Protein AF-A0A9D8GIF2-F1 (afdb_monomer_lite)

Radius of gyration: 50.96 Å; chains: 1; bounding box: 124×80×124 Å

pLDDT: mean 73.73, std 14.41, range [43.31, 98.12]

Secondary structure (DSSP, 8-state):
---------------PPPP-TT-SSHHHHHHHHHHHHHHHHHHHHHHHHHHHHHHHSPPP--PPPSS-S----SS------TTTTSHHHHHHHT-S---------SPPPPPPPPPPPPP---PPP-PPPP----TT-PPPPP---------

Foldseek 3Di:
DDDDPDDPDDPDDDDDPDDPPDPDPVVVVVVVVVVCCVVVVVVVVVVVVVVVVCVVVPPDPDDDDPDDPDDQPPDVDDDPDPPCVDPVVVVVVVDPDDPPPPCPVDDPDDDDDDDDDPDPDDDDDDDDDDDDDDPPDDDDDDDDDDDDDDD

Structure (mmCIF, N/CA/C/O backbone):
data_AF-A0A9D8GIF2-F1
#
_entry.id   AF-A0A9D8GIF2-F1
#
loop_
_atom_site.group_PDB
_atom_site.id
_atom_site.type_symbol
_atom_site.label_atom_id
_atom_site.label_alt_id
_atom_site.label_comp_id
_atom_site.label_asym_id
_atom_site.label_entity_id
_atom_site.label_seq_id
_atom_site.pdbx_PDB_ins_code
_atom_site.Cartn_x
_atom_site.Cartn_y
_atom_site.Cartn_z
_atom_site.occupancy
_atom_site.B_iso_or_equiv
_atom_site.auth_seq_id
_atom_site.auth_comp_id
_atom_site.auth_asym_id
_atom_site.auth_atom_id
_atom_site.pdbx_PDB_model_num
ATOM 1 N N . MET A 1 1 ? 75.437 -27.687 -79.247 1.00 49.97 1 MET A N 1
ATOM 2 C CA . MET A 1 1 ? 75.530 -26.888 -78.012 1.00 49.97 1 MET A CA 1
ATOM 3 C C . MET A 1 1 ? 75.145 -25.456 -78.326 1.00 49.97 1 MET A C 1
ATOM 5 O O . MET A 1 1 ? 75.881 -24.798 -79.048 1.00 49.97 1 MET A O 1
ATOM 9 N N . ASN A 1 2 ? 73.979 -25.002 -77.875 1.00 51.62 2 ASN A N 1
ATOM 10 C CA . ASN A 1 2 ? 73.895 -24.000 -76.810 1.00 51.62 2 ASN A CA 1
ATOM 11 C C . ASN A 1 2 ? 72.421 -23.710 -76.534 1.00 51.62 2 ASN A C 1
ATOM 13 O O . ASN A 1 2 ? 71.666 -23.287 -77.406 1.00 51.62 2 ASN A O 1
ATOM 17 N N . GLU A 1 3 ? 72.057 -24.046 -75.307 1.00 64.06 3 GLU A N 1
ATOM 18 C CA . GLU A 1 3 ? 70.765 -23.882 -74.673 1.00 64.06 3 GLU A CA 1
ATOM 19 C C . GLU A 1 3 ? 70.577 -22.402 -74.332 1.00 64.06 3 GLU A C 1
ATOM 21 O O . GLU A 1 3 ? 71.481 -21.744 -73.818 1.00 64.06 3 GLU A O 1
ATOM 26 N N . GLY A 1 4 ? 69.403 -21.878 -74.656 1.00 60.16 4 GLY A N 1
ATOM 27 C CA . GLY A 1 4 ? 68.994 -20.511 -74.365 1.00 60.16 4 GLY A CA 1
ATOM 28 C C . GLY A 1 4 ? 67.477 -20.456 -74.256 1.00 60.16 4 GLY A C 1
ATOM 29 O O . GLY A 1 4 ? 66.836 -19.665 -74.936 1.00 60.16 4 GLY A O 1
ATOM 30 N N . GLU A 1 5 ? 66.904 -21.358 -73.456 1.00 67.19 5 GLU A N 1
ATOM 31 C CA . GLU A 1 5 ? 65.463 -21.469 -73.176 1.00 67.19 5 GLU A CA 1
ATOM 32 C C . GLU A 1 5 ? 65.043 -20.625 -71.953 1.00 67.19 5 GLU A C 1
ATOM 34 O O . GLU A 1 5 ? 64.066 -20.905 -71.262 1.00 67.19 5 GLU A O 1
ATOM 39 N N . GLU A 1 6 ? 65.775 -19.551 -71.665 1.00 61.00 6 GLU A N 1
ATOM 40 C CA . GLU A 1 6 ? 65.497 -18.690 -70.521 1.00 61.00 6 GLU A CA 1
ATOM 41 C C . GLU A 1 6 ? 64.334 -17.738 -70.841 1.00 61.00 6 GLU A C 1
ATOM 43 O O . GLU A 1 6 ? 64.479 -16.653 -71.402 1.00 61.00 6 GLU A O 1
ATOM 48 N N . ALA A 1 7 ? 63.159 -18.198 -70.424 1.00 60.91 7 ALA A N 1
ATOM 49 C CA . ALA A 1 7 ? 62.163 -17.403 -69.723 1.00 60.91 7 ALA A CA 1
ATOM 50 C C . ALA A 1 7 ? 61.538 -16.234 -70.504 1.00 60.91 7 ALA A C 1
ATOM 52 O O . ALA A 1 7 ? 61.854 -15.058 -70.318 1.00 60.91 7 ALA A O 1
ATOM 53 N N . GLN A 1 8 ? 60.472 -16.563 -71.244 1.00 59.78 8 GLN A N 1
ATOM 54 C CA . GLN A 1 8 ? 59.333 -15.657 -71.405 1.00 59.78 8 GLN A CA 1
ATOM 55 C C . GLN A 1 8 ? 58.886 -15.145 -70.026 1.00 59.78 8 GLN A C 1
ATOM 57 O O . GLN A 1 8 ? 58.141 -15.809 -69.299 1.00 59.78 8 GLN A O 1
ATOM 62 N N . ALA A 1 9 ? 59.334 -13.943 -69.672 1.00 61.44 9 ALA A N 1
ATOM 63 C CA . ALA A 1 9 ? 58.868 -13.195 -68.520 1.00 61.44 9 ALA A CA 1
ATOM 64 C C . ALA A 1 9 ? 57.402 -12.799 -68.747 1.00 61.44 9 ALA A C 1
ATOM 66 O O . ALA A 1 9 ? 57.084 -11.789 -69.375 1.00 61.44 9 ALA A O 1
ATOM 67 N N . ARG A 1 10 ? 56.486 -13.637 -68.257 1.00 66.75 10 ARG A N 1
ATOM 68 C CA . ARG A 1 10 ? 55.062 -13.307 -68.185 1.00 66.75 10 ARG A CA 1
ATOM 69 C C . ARG A 1 10 ? 54.891 -12.095 -67.259 1.00 66.75 10 ARG A C 1
ATOM 71 O O . ARG A 1 10 ? 55.368 -12.160 -66.126 1.00 66.75 10 ARG A O 1
ATOM 78 N N . PRO A 1 11 ? 54.193 -11.022 -67.670 1.00 64.50 11 PRO A N 1
ATOM 79 C CA . PRO A 1 11 ? 53.853 -9.942 -66.754 1.00 64.50 11 PRO A CA 1
ATOM 80 C C . PRO A 1 11 ? 52.937 -10.503 -65.660 1.00 64.50 11 PRO A C 1
ATOM 82 O O . PRO A 1 11 ? 51.808 -10.925 -65.920 1.00 64.50 11 PRO A O 1
ATOM 85 N N . THR A 1 12 ? 53.439 -10.562 -64.430 1.00 71.69 12 THR A N 1
ATOM 86 C CA . THR A 1 12 ? 52.656 -10.968 -63.265 1.00 71.69 12 THR A CA 1
ATOM 87 C C . THR A 1 12 ? 51.770 -9.797 -62.851 1.00 71.69 12 THR A C 1
ATOM 89 O O . THR A 1 12 ? 52.239 -8.742 -62.432 1.00 71.69 12 THR A O 1
ATOM 92 N N . LEU A 1 13 ? 50.456 -9.957 -63.010 1.00 69.81 13 LEU A N 1
ATOM 93 C CA . LEU A 1 13 ? 49.488 -8.967 -62.543 1.00 69.81 13 LEU A CA 1
ATOM 94 C C . LEU A 1 13 ? 49.575 -8.843 -61.011 1.00 69.81 13 LEU A C 1
ATOM 96 O O . LEU A 1 13 ? 49.624 -9.871 -60.325 1.00 69.81 13 LEU A O 1
ATOM 100 N N . PRO A 1 14 ? 49.537 -7.626 -60.440 1.00 75.12 14 PRO A N 1
ATOM 101 C CA . PRO A 1 14 ? 49.407 -7.475 -59.000 1.00 75.12 14 PRO A CA 1
ATOM 102 C C . PRO A 1 14 ? 48.056 -8.046 -58.550 1.00 75.12 14 PRO A C 1
ATOM 104 O O . PRO A 1 14 ? 47.000 -7.694 -59.082 1.00 75.12 14 PRO A O 1
ATOM 107 N N . ARG A 1 15 ? 48.070 -8.928 -57.543 1.00 68.38 15 ARG A N 1
ATOM 108 C CA . ARG A 1 15 ? 46.844 -9.361 -56.860 1.00 68.38 15 ARG A CA 1
ATOM 109 C C . ARG A 1 15 ? 46.199 -8.138 -56.206 1.00 68.38 15 ARG A C 1
ATOM 111 O O . ARG A 1 15 ? 46.770 -7.547 -55.294 1.00 68.38 15 ARG A O 1
ATOM 118 N N . ARG A 1 16 ? 45.000 -7.767 -56.658 1.00 70.81 16 ARG A N 1
ATOM 119 C CA . ARG A 1 16 ? 44.151 -6.779 -55.980 1.00 70.81 16 ARG A CA 1
ATOM 120 C C . ARG A 1 16 ? 43.883 -7.277 -54.549 1.00 70.81 16 ARG A C 1
ATOM 122 O O . ARG A 1 16 ? 43.545 -8.453 -54.403 1.00 70.81 16 ARG A O 1
ATOM 129 N N . PRO A 1 17 ? 44.015 -6.445 -53.502 1.00 69.50 17 PRO A N 1
ATOM 130 C CA . PRO A 1 17 ? 43.626 -6.869 -52.164 1.00 69.50 17 PRO A CA 1
ATOM 131 C C . PRO A 1 17 ? 42.119 -7.153 -52.160 1.00 69.50 17 PRO A C 1
ATOM 133 O O . PRO A 1 17 ? 41.321 -6.318 -52.595 1.00 69.50 17 PRO A O 1
ATOM 136 N N . ALA A 1 18 ? 41.742 -8.352 -51.715 1.00 65.38 18 ALA A N 1
ATOM 137 C CA . ALA A 1 18 ? 40.348 -8.730 -51.530 1.00 65.38 18 ALA A CA 1
ATOM 138 C C . ALA A 1 18 ? 39.710 -7.793 -50.494 1.00 65.38 18 ALA A C 1
ATOM 140 O O . ALA A 1 18 ? 40.252 -7.574 -49.409 1.00 65.38 18 ALA A O 1
ATOM 141 N N . LYS A 1 19 ? 38.578 -7.191 -50.858 1.00 63.78 19 LYS A N 1
ATOM 142 C CA . LYS A 1 19 ? 37.793 -6.329 -49.974 1.00 63.78 19 LYS A CA 1
ATOM 143 C C . LYS A 1 19 ? 37.110 -7.238 -48.945 1.00 63.78 19 LYS A C 1
ATOM 145 O O . LYS A 1 19 ? 36.491 -8.201 -49.374 1.00 63.78 19 LYS A O 1
ATOM 150 N N . PRO A 1 20 ? 37.176 -6.976 -47.625 1.00 62.25 20 PRO A N 1
ATOM 151 C CA . PRO A 1 20 ? 36.478 -7.807 -46.649 1.00 62.25 20 PRO A CA 1
ATOM 152 C C . PRO A 1 20 ? 34.967 -7.639 -46.838 1.00 62.25 20 PRO A C 1
ATOM 154 O O . PRO A 1 20 ? 34.336 -6.670 -46.413 1.00 62.25 20 PRO A O 1
ATOM 157 N N . GLU A 1 21 ? 34.397 -8.585 -47.558 1.00 65.88 21 GLU A N 1
ATOM 158 C CA . GLU A 1 21 ? 33.001 -8.659 -47.932 1.00 65.88 21 GLU A CA 1
ATOM 159 C C . GLU A 1 21 ? 32.224 -9.433 -46.869 1.00 65.88 21 GLU A C 1
ATOM 161 O O . GLU A 1 21 ? 32.057 -10.634 -46.976 1.00 65.88 21 GLU A O 1
ATOM 166 N N . SER A 1 22 ? 31.798 -8.718 -45.815 1.00 64.38 22 SER A N 1
ATOM 167 C CA . SER A 1 22 ? 30.514 -8.901 -45.097 1.00 64.38 22 SER A CA 1
ATOM 168 C C . SER A 1 22 ? 30.503 -8.218 -43.716 1.00 64.38 22 SER A C 1
ATOM 170 O O . SER A 1 22 ? 30.066 -8.793 -42.722 1.00 64.38 22 SER A O 1
ATOM 172 N N . ALA A 1 23 ? 30.916 -6.953 -43.617 1.00 61.62 23 ALA A N 1
ATOM 173 C CA . ALA A 1 23 ? 30.711 -6.154 -42.398 1.00 61.62 23 ALA A CA 1
ATOM 174 C C . ALA A 1 23 ? 29.277 -5.575 -42.284 1.00 61.62 23 ALA A C 1
ATOM 176 O O . ALA A 1 23 ? 29.058 -4.559 -41.634 1.00 61.62 23 ALA A O 1
ATOM 177 N N . GLY A 1 24 ? 28.285 -6.171 -42.959 1.00 66.88 24 GLY A N 1
ATOM 178 C CA . GLY A 1 24 ? 26.970 -5.548 -43.158 1.00 66.88 24 GLY A CA 1
ATOM 179 C C . GLY A 1 24 ? 25.913 -5.876 -42.103 1.00 66.88 24 GLY A C 1
ATOM 180 O O . GLY A 1 24 ? 25.035 -5.054 -41.862 1.00 66.88 24 GLY A O 1
ATOM 181 N N . ILE A 1 25 ? 25.974 -7.059 -41.478 1.00 80.56 25 ILE A N 1
ATOM 182 C CA . ILE A 1 25 ? 24.898 -7.562 -40.600 1.00 80.56 25 ILE A CA 1
ATOM 183 C C . ILE A 1 25 ? 25.423 -7.882 -39.202 1.00 80.56 25 ILE A C 1
ATOM 185 O O . ILE A 1 25 ? 24.870 -7.378 -38.232 1.00 80.56 25 ILE A O 1
ATOM 189 N N . ALA A 1 26 ? 26.532 -8.619 -39.077 1.00 83.00 26 ALA A N 1
ATOM 190 C CA . ALA A 1 26 ? 27.115 -8.942 -37.771 1.00 83.00 26 ALA A CA 1
ATOM 191 C C . ALA A 1 26 ? 27.478 -7.679 -36.967 1.00 83.00 26 ALA A C 1
ATOM 193 O O . ALA A 1 26 ? 27.123 -7.568 -35.798 1.00 83.00 26 ALA A O 1
ATOM 194 N N . GLY A 1 27 ? 28.082 -6.676 -37.616 1.00 90.06 27 GLY A N 1
ATOM 195 C CA . GLY A 1 27 ? 28.365 -5.386 -36.979 1.00 90.06 27 GLY A CA 1
ATOM 196 C C . GLY A 1 27 ? 27.099 -4.647 -36.533 1.00 90.06 27 GLY A C 1
ATOM 197 O O . GLY A 1 27 ? 27.058 -4.101 -35.435 1.00 90.06 27 GLY A O 1
ATOM 198 N N . ARG A 1 28 ? 26.027 -4.689 -37.337 1.00 91.50 28 ARG A N 1
ATOM 199 C CA . ARG A 1 28 ? 24.738 -4.070 -36.984 1.00 91.50 28 ARG A CA 1
ATOM 200 C C . ARG A 1 28 ? 24.061 -4.778 -35.815 1.00 91.50 28 ARG A C 1
ATOM 202 O O . ARG A 1 28 ? 23.508 -4.104 -34.956 1.00 91.50 28 ARG A O 1
ATOM 209 N N . LEU A 1 29 ? 24.137 -6.107 -35.759 1.00 94.31 29 LEU A N 1
ATOM 210 C CA . LEU A 1 29 ? 23.609 -6.891 -34.642 1.00 94.31 29 LEU A CA 1
ATOM 211 C C . LEU A 1 29 ? 24.361 -6.590 -33.345 1.00 94.31 29 LEU A C 1
ATOM 213 O O . LEU A 1 29 ? 23.722 -6.391 -32.318 1.00 94.31 29 LEU A O 1
ATOM 217 N N . ILE A 1 30 ? 25.691 -6.474 -33.392 1.00 95.31 30 ILE A N 1
ATOM 218 C CA . ILE A 1 30 ? 26.492 -6.098 -32.219 1.00 95.31 30 ILE A CA 1
ATOM 219 C C . ILE A 1 30 ? 26.084 -4.708 -31.717 1.00 95.31 30 ILE A C 1
ATOM 221 O O . ILE A 1 30 ? 25.793 -4.544 -30.535 1.00 95.31 30 ILE A O 1
ATOM 225 N N . VAL A 1 31 ? 25.989 -3.720 -32.610 1.00 95.50 31 VAL A N 1
ATOM 226 C CA . VAL A 1 31 ? 25.558 -2.360 -32.243 1.00 95.50 31 VAL A CA 1
ATOM 227 C C . VAL A 1 31 ? 24.132 -2.356 -31.682 1.00 95.50 31 VAL A C 1
ATOM 229 O O . VAL A 1 31 ? 23.871 -1.694 -30.677 1.00 95.50 31 VAL A O 1
ATOM 232 N N . ALA A 1 32 ? 23.213 -3.118 -32.281 1.00 95.75 32 ALA A N 1
ATOM 233 C CA . ALA A 1 32 ? 21.839 -3.232 -31.801 1.00 95.75 32 ALA A CA 1
ATOM 234 C C . ALA A 1 32 ? 21.777 -3.834 -30.389 1.00 95.75 32 ALA A C 1
ATOM 236 O O . ALA A 1 32 ? 21.125 -3.268 -29.513 1.00 95.75 32 ALA A O 1
ATOM 237 N N . VAL A 1 33 ? 22.507 -4.924 -30.138 1.00 97.44 33 VAL A N 1
ATOM 238 C CA . VAL A 1 33 ? 22.573 -5.559 -28.813 1.00 97.44 33 VAL A CA 1
ATOM 239 C C . VAL A 1 33 ? 23.172 -4.610 -27.780 1.00 97.44 33 VAL A C 1
ATOM 241 O O . VAL A 1 33 ? 22.612 -4.474 -26.696 1.00 97.44 33 VAL A O 1
ATOM 244 N N . LEU A 1 34 ? 24.257 -3.906 -28.114 1.00 97.81 34 LEU A N 1
ATOM 245 C CA . LEU A 1 34 ? 24.867 -2.929 -27.208 1.00 97.81 34 LEU A CA 1
ATOM 246 C C . LEU A 1 34 ? 23.907 -1.788 -26.867 1.00 97.81 34 LEU A C 1
ATOM 248 O O . LEU A 1 34 ? 23.846 -1.362 -25.717 1.00 97.81 34 LEU A O 1
ATOM 252 N N . THR A 1 35 ? 23.122 -1.332 -27.842 1.00 97.69 35 THR A N 1
ATOM 253 C CA . THR A 1 35 ? 22.144 -0.259 -27.639 1.00 97.69 35 THR A CA 1
ATOM 254 C C . THR A 1 35 ? 21.014 -0.716 -26.716 1.00 97.69 35 THR A C 1
ATOM 256 O O . THR A 1 35 ? 20.672 -0.016 -25.763 1.00 97.69 35 THR A O 1
ATOM 259 N N . VAL A 1 36 ? 20.470 -1.915 -26.945 1.00 98.12 36 VAL A N 1
ATOM 260 C CA . VAL A 1 36 ? 19.429 -2.498 -26.083 1.00 98.12 36 VAL A CA 1
ATOM 261 C C . VAL A 1 36 ? 19.965 -2.760 -24.676 1.00 98.12 36 VAL A C 1
ATOM 263 O O . VAL A 1 36 ? 19.282 -2.454 -23.702 1.00 98.12 36 VAL A O 1
ATOM 266 N N . ALA A 1 37 ? 21.192 -3.267 -24.547 1.00 97.88 37 ALA A N 1
ATOM 267 C CA . ALA A 1 37 ? 21.822 -3.516 -23.254 1.00 97.88 37 ALA A CA 1
ATOM 268 C C . ALA A 1 37 ? 22.082 -2.216 -22.480 1.00 97.88 37 ALA A C 1
ATOM 270 O O . ALA A 1 37 ? 21.802 -2.156 -21.285 1.00 97.88 37 ALA A O 1
ATOM 271 N N . ALA A 1 38 ? 22.561 -1.165 -23.150 1.00 97.81 38 ALA A N 1
ATOM 272 C CA . ALA A 1 38 ? 22.772 0.140 -22.531 1.00 97.81 38 ALA A CA 1
ATOM 273 C C . ALA A 1 38 ? 21.449 0.760 -22.061 1.00 97.81 38 ALA A C 1
ATOM 275 O O . ALA A 1 38 ? 21.359 1.237 -20.930 1.00 97.81 38 ALA A O 1
ATOM 276 N N . PHE A 1 39 ? 20.404 0.704 -22.893 1.00 98.06 39 PHE A N 1
ATOM 277 C CA . PHE A 1 39 ? 19.088 1.225 -22.532 1.00 98.06 39 PHE A CA 1
ATOM 278 C C . PHE A 1 39 ? 18.446 0.420 -21.396 1.00 98.06 39 PHE A C 1
ATOM 280 O O . PHE A 1 39 ? 18.034 0.992 -20.389 1.00 98.06 39 PHE A O 1
ATOM 287 N N . GLY A 1 40 ? 18.419 -0.910 -21.513 1.00 98.00 40 GLY A N 1
ATOM 288 C CA . GLY A 1 40 ? 17.883 -1.799 -20.482 1.00 98.00 40 GLY A CA 1
AT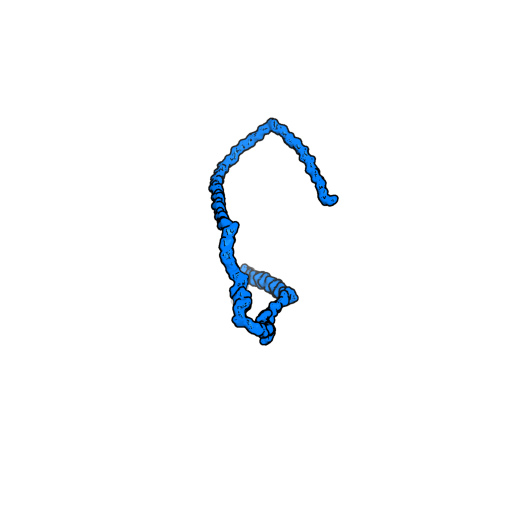OM 289 C C . GLY A 1 40 ? 18.642 -1.677 -19.161 1.00 98.00 40 GLY A C 1
ATOM 290 O O . GLY A 1 40 ? 18.022 -1.579 -18.104 1.00 98.00 40 GLY A O 1
ATOM 291 N N . GLY A 1 41 ? 19.973 -1.594 -19.217 1.00 97.44 41 GLY A N 1
ATOM 292 C CA . GLY A 1 41 ? 20.821 -1.348 -18.054 1.00 97.44 41 GLY A CA 1
ATOM 293 C C . GLY A 1 41 ? 20.546 0.008 -17.404 1.00 97.44 41 GLY A C 1
ATOM 294 O O . GLY A 1 41 ? 20.435 0.081 -16.183 1.00 97.44 41 GLY A O 1
ATOM 295 N N . GLY A 1 42 ? 20.362 1.065 -18.201 1.00 97.31 42 GLY A N 1
ATOM 296 C CA . GLY A 1 42 ? 20.007 2.397 -17.707 1.00 97.31 42 GLY A CA 1
ATOM 297 C C . GLY A 1 42 ? 18.644 2.433 -17.012 1.00 97.31 42 GLY A C 1
ATOM 298 O O . GLY A 1 42 ? 18.537 2.944 -15.897 1.00 97.31 42 GLY A O 1
ATOM 299 N N . VAL A 1 43 ? 17.617 1.834 -17.623 1.00 97.19 43 VAL A N 1
ATOM 300 C CA . VAL A 1 43 ? 16.273 1.722 -17.026 1.00 97.19 43 VAL A CA 1
ATOM 301 C C . VAL A 1 43 ? 16.319 0.909 -15.732 1.00 97.19 43 VAL A C 1
ATOM 303 O O . VAL A 1 43 ? 15.756 1.329 -14.721 1.00 97.19 43 VAL A O 1
ATOM 306 N N . TRP A 1 44 ? 17.025 -0.224 -15.731 1.00 96.56 44 TRP A N 1
ATOM 307 C CA . TRP A 1 44 ? 17.204 -1.053 -14.539 1.00 96.56 44 TRP A CA 1
ATOM 308 C C . TRP A 1 44 ? 17.922 -0.304 -13.412 1.00 96.56 44 TRP A C 1
ATOM 310 O O . TRP A 1 44 ? 17.504 -0.370 -12.256 1.00 96.56 44 TRP A O 1
ATOM 320 N N . PHE A 1 45 ? 18.985 0.432 -13.742 1.00 95.44 45 PHE A N 1
ATOM 321 C CA . PHE A 1 45 ? 19.740 1.226 -12.779 1.00 95.44 45 PHE A CA 1
ATOM 322 C C . PHE A 1 45 ? 18.869 2.321 -12.150 1.00 95.44 45 PHE A C 1
ATOM 324 O O . PHE A 1 45 ? 18.809 2.427 -10.926 1.00 95.44 45 PHE A O 1
ATOM 331 N N . ALA A 1 46 ? 18.120 3.067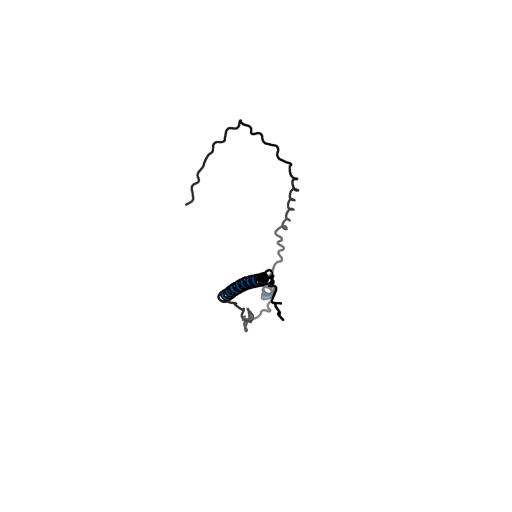 -12.966 1.00 93.56 46 ALA A N 1
ATOM 332 C CA . ALA A 1 46 ? 17.196 4.089 -12.480 1.00 93.56 46 ALA A CA 1
ATOM 333 C C . ALA A 1 46 ? 16.074 3.494 -11.607 1.00 93.56 46 ALA A C 1
ATOM 335 O O . ALA A 1 46 ? 15.728 4.060 -10.569 1.00 93.56 46 ALA A O 1
ATOM 336 N N . TYR A 1 47 ? 15.539 2.328 -11.989 1.00 94.19 47 TYR A N 1
ATOM 337 C CA . TYR A 1 47 ? 14.543 1.605 -11.195 1.00 94.19 47 TYR A CA 1
ATOM 338 C C . TYR A 1 47 ? 15.095 1.183 -9.828 1.00 94.19 47 TYR A C 1
ATOM 340 O O . TYR A 1 47 ? 14.429 1.366 -8.810 1.00 94.19 47 TYR A O 1
ATOM 348 N N . GLN A 1 48 ? 16.327 0.670 -9.782 1.00 90.25 48 GLN A N 1
ATOM 349 C CA . GLN A 1 48 ? 16.988 0.306 -8.527 1.00 90.25 48 GLN A CA 1
ATOM 350 C C . GLN A 1 48 ? 17.216 1.513 -7.616 1.00 90.25 48 GLN A C 1
ATOM 352 O O . GLN A 1 48 ? 17.024 1.408 -6.403 1.00 90.25 48 GLN A O 1
ATOM 357 N N . GLU A 1 49 ? 17.588 2.660 -8.181 1.00 86.50 49 GLU A N 1
ATOM 358 C CA . GLU A 1 49 ? 17.752 3.900 -7.420 1.00 86.50 49 GLU A CA 1
ATOM 359 C C . GLU A 1 49 ? 16.412 4.356 -6.819 1.00 86.50 49 GLU A C 1
ATOM 361 O O . GLU A 1 49 ? 16.334 4.662 -5.627 1.00 86.50 49 GLU A O 1
ATOM 366 N N . GLY A 1 50 ? 15.331 4.296 -7.605 1.00 82.56 50 GLY A N 1
ATOM 367 C CA . GLY A 1 50 ? 13.970 4.593 -7.151 1.00 82.56 50 GLY A CA 1
ATOM 368 C C . GLY A 1 50 ? 13.462 3.621 -6.083 1.00 82.56 50 GLY A C 1
ATOM 369 O O . GLY A 1 50 ? 12.876 4.049 -5.090 1.00 82.56 50 GLY A O 1
ATOM 370 N N . TYR A 1 51 ? 13.743 2.324 -6.225 1.00 82.25 51 TYR A N 1
ATOM 371 C CA . TYR A 1 51 ? 13.385 1.311 -5.232 1.00 82.25 51 TYR A CA 1
ATOM 372 C C . TYR A 1 51 ? 14.130 1.528 -3.907 1.00 82.25 51 TYR A C 1
ATOM 374 O O . TYR A 1 51 ? 13.525 1.504 -2.835 1.00 82.25 51 TYR A O 1
ATOM 382 N N . LYS A 1 52 ? 15.438 1.815 -3.959 1.00 75.81 52 LYS A N 1
ATOM 383 C CA . LYS A 1 52 ? 16.244 2.128 -2.766 1.00 75.81 52 LYS A CA 1
ATOM 384 C C . LYS A 1 52 ? 15.820 3.441 -2.107 1.00 75.81 52 LYS A C 1
ATOM 386 O O . LYS A 1 52 ? 15.824 3.523 -0.879 1.00 75.81 52 LYS A O 1
ATOM 391 N N . ALA A 1 53 ? 15.456 4.457 -2.888 1.00 70.88 53 ALA A N 1
ATOM 392 C CA . ALA A 1 53 ? 14.919 5.714 -2.370 1.00 70.88 53 ALA A CA 1
ATOM 393 C C . ALA A 1 53 ? 13.539 5.512 -1.721 1.00 70.88 53 ALA A C 1
ATOM 395 O O . ALA A 1 53 ? 13.304 5.977 -0.606 1.00 70.88 53 ALA A O 1
ATOM 396 N N . GLY A 1 54 ? 12.662 4.736 -2.361 1.00 66.00 54 GLY A N 1
ATOM 397 C CA . GLY A 1 54 ? 11.357 4.352 -1.827 1.00 66.00 54 GLY A CA 1
ATOM 398 C C . GLY A 1 54 ? 11.458 3.512 -0.554 1.00 66.00 54 GLY A C 1
ATOM 399 O O . GLY A 1 54 ? 10.648 3.686 0.348 1.00 66.00 54 GLY A O 1
ATOM 400 N N . ALA A 1 55 ? 12.483 2.668 -0.416 1.00 64.25 55 ALA A N 1
ATOM 401 C CA . ALA A 1 55 ? 12.721 1.897 0.806 1.00 64.25 55 ALA A CA 1
ATOM 402 C C . ALA A 1 55 ? 13.160 2.771 1.996 1.00 64.25 55 ALA A C 1
ATOM 404 O O . ALA A 1 55 ? 12.811 2.472 3.135 1.00 64.25 55 ALA A O 1
ATOM 405 N N . LYS A 1 56 ? 13.886 3.873 1.751 1.00 63.97 56 LYS A N 1
ATOM 406 C CA . LYS A 1 56 ? 14.293 4.834 2.798 1.00 63.97 56 LYS A CA 1
ATOM 407 C C . LYS A 1 56 ? 13.152 5.753 3.243 1.00 63.97 56 LYS A C 1
ATOM 409 O O . LYS A 1 56 ? 13.168 6.231 4.372 1.00 63.97 56 LYS A O 1
ATOM 414 N N . HIS A 1 57 ? 12.177 5.990 2.366 1.00 64.81 57 HIS A N 1
ATOM 415 C CA . HIS A 1 57 ? 11.015 6.851 2.613 1.00 64.81 57 HIS A CA 1
ATOM 416 C C . HIS A 1 57 ? 9.695 6.076 2.682 1.00 64.81 57 HIS A C 1
ATOM 418 O O . HIS A 1 57 ? 8.622 6.671 2.580 1.00 64.81 57 HIS A O 1
ATOM 424 N N . SER A 1 58 ? 9.755 4.751 2.836 1.00 70.31 58 SER A N 1
ATOM 425 C CA . SER A 1 58 ? 8.547 3.943 2.954 1.00 70.31 58 SER A CA 1
ATOM 426 C C . SER A 1 58 ? 7.806 4.329 4.233 1.00 70.31 58 SER A C 1
ATOM 428 O O . SER A 1 58 ? 8.439 4.452 5.286 1.00 70.31 58 SER A O 1
ATOM 430 N N . PRO A 1 59 ? 6.476 4.512 4.167 1.00 78.81 59 PRO A N 1
ATOM 431 C CA . PRO A 1 59 ? 5.667 4.701 5.357 1.00 78.81 59 PRO A CA 1
ATOM 432 C C . PRO A 1 59 ? 5.941 3.574 6.353 1.00 78.81 59 PRO A C 1
ATOM 434 O O . PRO A 1 59 ? 6.039 2.406 5.968 1.00 78.81 59 PRO A O 1
ATOM 437 N N . LEU A 1 60 ? 6.057 3.923 7.635 1.00 77.50 60 LEU A N 1
ATOM 438 C CA . LEU A 1 60 ? 6.148 2.935 8.704 1.00 77.50 60 LEU A CA 1
ATOM 439 C C . LEU A 1 60 ? 4.937 2.004 8.601 1.00 77.50 60 LEU A C 1
ATOM 441 O O . LEU A 1 60 ? 3.791 2.448 8.695 1.00 77.50 60 LEU A O 1
ATOM 445 N N . LEU A 1 61 ? 5.192 0.713 8.392 1.00 80.75 61 LEU A N 1
ATOM 446 C CA . LEU A 1 61 ? 4.139 -0.292 8.355 1.00 80.75 61 LEU A CA 1
ATOM 447 C C . LEU A 1 61 ? 3.649 -0.538 9.786 1.00 80.75 61 LEU A C 1
ATOM 449 O O . LEU A 1 61 ? 4.193 -1.379 10.504 1.00 80.75 61 LEU A O 1
ATOM 453 N N . VAL A 1 62 ? 2.631 0.212 10.204 1.00 82.25 62 VAL A N 1
ATOM 454 C CA . VAL A 1 62 ? 1.967 0.019 11.496 1.00 82.25 62 VAL A CA 1
ATOM 455 C C . VAL A 1 62 ? 1.103 -1.236 11.400 1.00 82.25 62 VAL A C 1
ATOM 457 O O . VAL A 1 62 ? 0.059 -1.238 10.749 1.00 82.25 62 VAL A O 1
ATOM 460 N N . LYS A 1 63 ? 1.558 -2.329 12.018 1.00 84.56 63 LYS A N 1
ATOM 461 C CA . LYS A 1 63 ? 0.737 -3.530 12.193 1.00 84.56 63 LYS A CA 1
ATOM 462 C C . LYS A 1 63 ? -0.178 -3.348 13.398 1.00 84.56 63 LYS A C 1
ATOM 464 O O . LYS A 1 63 ? 0.237 -2.794 14.415 1.00 84.56 63 LYS A O 1
ATOM 469 N N . ALA A 1 64 ? -1.412 -3.832 13.279 1.00 85.75 64 ALA A N 1
ATOM 470 C CA . ALA A 1 64 ? -2.270 -3.995 14.441 1.00 85.75 64 ALA A CA 1
ATOM 471 C C . ALA A 1 64 ? -1.600 -4.968 15.420 1.00 85.75 64 ALA A C 1
ATOM 473 O O . ALA A 1 64 ? -0.965 -5.933 14.996 1.00 85.75 64 ALA A O 1
ATOM 474 N N . ALA A 1 65 ? -1.724 -4.694 16.718 1.00 82.56 65 ALA A N 1
ATOM 475 C CA . ALA A 1 65 ? -1.333 -5.663 17.727 1.00 82.56 65 ALA A CA 1
ATOM 476 C C . ALA A 1 65 ? -2.207 -6.913 17.573 1.00 82.56 65 ALA A C 1
ATOM 478 O O . ALA A 1 65 ? -3.425 -6.799 17.406 1.00 82.56 65 ALA A O 1
ATOM 479 N N . ASP A 1 66 ? -1.586 -8.089 17.628 1.00 84.12 66 ASP A N 1
ATOM 480 C CA . ASP A 1 66 ? -2.313 -9.350 17.610 1.00 84.12 66 ASP A CA 1
ATOM 481 C C . ASP A 1 66 ? -3.111 -9.469 18.909 1.00 84.12 66 ASP A C 1
ATOM 483 O O . ASP A 1 66 ? -2.561 -9.676 19.992 1.00 84.12 66 ASP A O 1
ATOM 487 N N . GLY A 1 67 ? -4.423 -9.277 18.812 1.00 85.94 67 GLY A N 1
ATOM 488 C CA . GLY A 1 67 ? -5.307 -9.401 19.956 1.00 85.94 67 GLY A CA 1
ATOM 489 C C . GLY A 1 67 ? -6.676 -8.767 19.745 1.00 85.94 67 GLY A C 1
ATOM 490 O O . GLY A 1 67 ? -6.916 -8.061 18.761 1.00 85.94 67 GLY A O 1
ATOM 491 N N . PRO A 1 68 ? -7.606 -9.017 20.676 1.00 85.31 68 PRO A N 1
ATOM 492 C CA . PRO A 1 68 ? -8.906 -8.379 20.649 1.00 85.31 68 PRO A CA 1
ATOM 493 C C . PRO A 1 68 ? -8.729 -6.873 20.860 1.00 85.31 68 PRO A C 1
ATOM 495 O O . PRO A 1 68 ? -8.154 -6.443 21.857 1.00 85.31 68 PRO A O 1
ATOM 498 N N . SER A 1 69 ? -9.284 -6.057 19.964 1.00 87.00 69 SER A N 1
ATOM 499 C CA . SER A 1 69 ? -9.334 -4.597 20.143 1.00 87.00 69 SER A CA 1
ATOM 500 C C . SER A 1 69 ? -10.173 -4.179 21.356 1.00 87.00 69 SER A C 1
ATOM 502 O O . SER A 1 69 ? -10.059 -3.054 21.843 1.00 87.00 69 SER A O 1
ATOM 504 N N . LYS A 1 70 ? -11.022 -5.089 21.846 1.00 87.69 70 LYS A N 1
ATOM 505 C CA . LYS A 1 70 ? -11.879 -4.915 23.012 1.00 87.69 70 LYS A CA 1
ATOM 506 C C . LYS A 1 70 ? -11.980 -6.233 23.775 1.00 87.69 70 LYS A C 1
ATOM 508 O O . LYS A 1 70 ? -12.391 -7.243 23.211 1.00 87.69 70 LYS A O 1
ATOM 513 N N . VAL A 1 71 ? -11.647 -6.197 25.060 1.00 89.56 71 VAL A N 1
ATOM 514 C CA . VAL A 1 71 ? -11.817 -7.314 25.997 1.00 89.56 71 VAL A CA 1
ATOM 515 C C . VAL A 1 71 ? -12.758 -6.842 27.100 1.00 89.56 71 VAL A C 1
ATOM 517 O O . VAL A 1 71 ? -12.637 -5.713 27.577 1.00 89.56 71 VAL A O 1
ATOM 520 N N . ALA A 1 72 ? -13.744 -7.666 27.455 1.00 89.00 72 ALA A N 1
ATOM 521 C CA . ALA A 1 72 ? -14.594 -7.378 28.603 1.00 89.00 72 ALA A CA 1
ATOM 522 C C . ALA A 1 72 ? -13.749 -7.463 29.889 1.00 89.00 72 ALA A C 1
ATOM 524 O O . ALA A 1 72 ? -12.909 -8.355 29.981 1.00 89.00 72 ALA A O 1
ATOM 525 N N . PRO A 1 73 ? -13.939 -6.569 30.873 1.00 89.94 73 PRO A N 1
ATOM 526 C CA . PRO A 1 73 ? -13.240 -6.683 32.150 1.00 89.94 73 PRO A CA 1
ATOM 527 C C . PRO A 1 73 ? -13.558 -8.016 32.839 1.00 89.94 73 PRO A C 1
ATOM 529 O O . PRO A 1 73 ? -14.709 -8.452 32.793 1.00 89.94 73 PRO A O 1
ATOM 532 N N . ASP A 1 74 ? -12.582 -8.610 33.537 1.00 90.06 74 ASP A N 1
ATOM 533 C CA . ASP A 1 74 ? -12.776 -9.858 34.303 1.00 90.06 74 ASP A CA 1
ATOM 534 C C . ASP A 1 74 ? -13.947 -9.755 35.289 1.00 90.06 74 ASP A C 1
ATOM 536 O O . ASP A 1 74 ? -14.698 -10.704 35.496 1.00 90.06 74 ASP A O 1
ATOM 540 N N . ASN A 1 75 ? -14.134 -8.563 35.858 1.00 87.62 75 ASN A N 1
ATOM 541 C CA . ASN A 1 75 ? -15.301 -8.217 36.649 1.00 87.62 75 ASN A CA 1
ATOM 542 C C . ASN A 1 75 ? -16.086 -7.125 35.915 1.00 87.62 75 ASN A C 1
ATOM 544 O O . ASN A 1 75 ? -15.693 -5.958 35.988 1.00 87.62 75 ASN A O 1
ATOM 548 N N . PRO A 1 76 ? -17.211 -7.451 35.253 1.00 87.44 76 PRO A N 1
ATOM 549 C CA . PRO A 1 76 ? -18.033 -6.473 34.531 1.00 87.44 76 PRO A CA 1
ATOM 550 C C . PRO A 1 76 ? -18.686 -5.420 35.448 1.00 87.44 76 PRO A C 1
ATOM 552 O O . PRO A 1 76 ? -19.378 -4.523 34.970 1.00 87.44 76 PRO A O 1
ATOM 555 N N . GLY A 1 77 ? -18.449 -5.505 36.760 1.00 86.88 77 GLY A N 1
ATOM 556 C CA . GLY A 1 77 ? -19.051 -4.647 37.765 1.00 86.88 77 GLY A CA 1
ATOM 557 C C . GLY A 1 77 ? -20.545 -4.916 37.913 1.00 86.88 77 GLY A C 1
ATOM 558 O O . GLY A 1 77 ? -21.060 -5.957 37.508 1.00 86.88 77 GLY A O 1
ATOM 559 N N . GLY A 1 78 ? -21.237 -3.950 38.509 1.00 87.31 78 GLY A N 1
ATOM 560 C CA . GLY A 1 78 ? -22.660 -4.036 38.817 1.00 87.31 78 GLY A CA 1
ATOM 561 C C . GLY A 1 78 ? -22.920 -4.406 40.275 1.00 87.31 78 GLY A C 1
ATOM 562 O O . GLY A 1 78 ? -22.205 -5.195 40.887 1.00 87.31 78 GLY A O 1
ATOM 563 N N . MET A 1 79 ? -23.954 -3.794 40.846 1.00 85.19 79 MET A N 1
ATOM 564 C CA . MET A 1 79 ? -24.455 -4.167 42.165 1.00 85.19 79 MET A CA 1
ATOM 565 C C . MET A 1 79 ? -25.485 -5.281 42.009 1.00 85.19 79 MET A C 1
ATOM 567 O O . MET A 1 79 ? -26.323 -5.232 41.107 1.00 85.19 79 MET A O 1
ATOM 571 N N . THR A 1 80 ?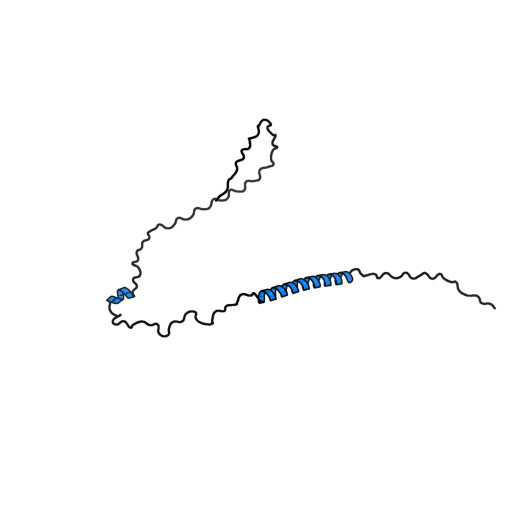 -25.474 -6.252 42.922 1.00 83.38 80 THR A N 1
ATOM 572 C CA . THR A 1 80 ? -26.627 -7.144 43.077 1.00 83.38 80 THR A CA 1
ATOM 573 C C . THR A 1 80 ? -27.760 -6.312 43.658 1.00 83.38 80 THR A C 1
ATOM 575 O O . THR A 1 80 ? -27.726 -5.958 44.834 1.00 83.38 80 THR A O 1
ATOM 578 N N . VAL A 1 81 ? -28.733 -5.942 42.827 1.00 84.25 81 VAL A N 1
ATOM 579 C CA . VAL A 1 81 ? -29.907 -5.197 43.288 1.00 84.25 81 VAL A CA 1
ATOM 580 C C . VAL A 1 81 ? -30.882 -6.195 43.923 1.00 84.25 81 VAL A C 1
ATOM 582 O O . VAL A 1 81 ? -31.333 -7.114 43.237 1.00 84.25 81 VAL A O 1
ATOM 585 N N . PRO A 1 82 ? -31.223 -6.056 45.214 1.00 87.06 82 PRO A N 1
ATOM 586 C CA . PRO A 1 82 ? -32.209 -6.920 45.851 1.00 87.06 82 PRO A CA 1
ATOM 587 C C . PRO A 1 82 ? -33.610 -6.690 45.270 1.00 87.06 82 PRO A C 1
ATOM 589 O O . PRO A 1 82 ? -33.944 -5.585 44.849 1.00 87.06 82 PRO A O 1
ATOM 592 N N . HIS A 1 83 ? -34.457 -7.720 45.308 1.00 89.19 83 HIS A N 1
ATOM 593 C CA . HIS A 1 83 ? -35.879 -7.633 44.945 1.00 89.19 83 HIS A CA 1
ATOM 594 C C . HIS A 1 83 ? -36.181 -7.255 43.478 1.00 89.19 83 HIS A C 1
ATOM 596 O O . HIS A 1 83 ? -37.236 -6.685 43.190 1.00 89.19 83 HIS A O 1
ATOM 602 N N . GLN A 1 84 ? -35.299 -7.597 42.529 1.00 85.50 84 GLN A N 1
ATOM 603 C CA . GLN A 1 84 ? -35.568 -7.422 41.089 1.00 85.50 84 GLN A CA 1
ATOM 604 C C . GLN A 1 84 ? -36.771 -8.241 40.576 1.00 85.50 84 GLN A C 1
ATOM 606 O O . GLN A 1 84 ? -37.287 -7.961 39.498 1.00 85.50 84 GLN A O 1
ATOM 611 N N . ASP A 1 85 ? -37.258 -9.212 41.354 1.00 85.38 85 ASP A N 1
ATOM 612 C CA . ASP A 1 85 ? -38.466 -10.002 41.086 1.00 85.38 85 ASP A CA 1
ATOM 613 C C . ASP A 1 85 ? -39.776 -9.222 41.299 1.00 85.38 85 ASP A C 1
ATOM 615 O O . ASP A 1 85 ? -40.861 -9.725 41.000 1.00 85.38 85 ASP A O 1
ATOM 619 N N . LYS A 1 86 ? -39.720 -8.000 41.842 1.00 87.69 86 LYS A N 1
ATOM 620 C CA . LYS A 1 86 ? -40.929 -7.222 42.124 1.00 87.69 86 LYS A CA 1
ATOM 621 C C . LYS A 1 86 ? -41.501 -6.617 40.847 1.00 87.69 86 LYS A C 1
ATOM 623 O O . LYS A 1 86 ? -40.787 -6.037 40.033 1.00 87.69 86 LYS A O 1
ATOM 628 N N . ALA A 1 87 ? -42.830 -6.666 40.736 1.00 82.06 87 ALA A N 1
ATOM 629 C CA . ALA A 1 87 ? -43.587 -6.156 39.590 1.00 82.06 87 ALA A CA 1
ATOM 630 C C . ALA A 1 87 ? -43.277 -4.686 39.240 1.00 82.06 87 ALA A C 1
ATOM 632 O O . ALA A 1 87 ? -43.416 -4.291 38.086 1.00 82.06 87 ALA A O 1
ATOM 633 N N . VAL A 1 88 ? -42.795 -3.903 40.213 1.00 81.00 88 VAL A N 1
ATOM 634 C CA . VAL A 1 88 ? -42.348 -2.512 40.035 1.00 81.00 88 VAL A CA 1
ATOM 635 C C . VAL A 1 88 ? -41.200 -2.392 39.021 1.00 81.00 88 VAL A C 1
ATOM 637 O O . VAL A 1 88 ? -41.154 -1.422 38.273 1.00 81.00 88 VAL A O 1
ATOM 640 N N . PHE A 1 89 ? -40.302 -3.380 38.942 1.00 78.81 89 PHE A N 1
ATOM 641 C CA . PHE A 1 89 ? -39.172 -3.376 38.002 1.00 78.81 89 PHE A CA 1
ATOM 642 C C . PHE A 1 89 ? -39.520 -3.967 36.629 1.00 78.81 89 PHE A C 1
ATOM 644 O O . PHE A 1 89 ? -38.809 -3.724 35.653 1.00 78.81 89 PHE A O 1
ATOM 651 N N . GLY A 1 90 ? -40.630 -4.706 36.523 1.00 78.44 90 GLY A N 1
ATOM 652 C CA . GLY A 1 90 ? -41.063 -5.336 35.274 1.00 78.44 90 GLY A CA 1
ATOM 653 C C . GLY A 1 90 ? -41.415 -4.331 34.174 1.00 78.44 90 GLY A C 1
ATOM 654 O O . GLY A 1 90 ? -41.240 -4.634 32.997 1.00 78.44 90 GLY A O 1
ATOM 655 N N . THR A 1 91 ? -41.855 -3.125 34.542 1.00 77.50 91 THR A N 1
ATOM 656 C CA . THR A 1 91 ? -42.159 -2.034 33.601 1.00 77.50 91 THR A CA 1
ATOM 657 C C . THR A 1 91 ? -40.900 -1.389 33.017 1.00 77.50 91 THR A C 1
ATOM 659 O O . THR A 1 91 ? -40.923 -0.956 31.870 1.00 77.50 91 THR A O 1
ATOM 662 N N . LEU A 1 92 ? -39.792 -1.369 33.768 1.00 71.44 92 LEU A N 1
ATOM 663 C CA . LEU A 1 92 ? -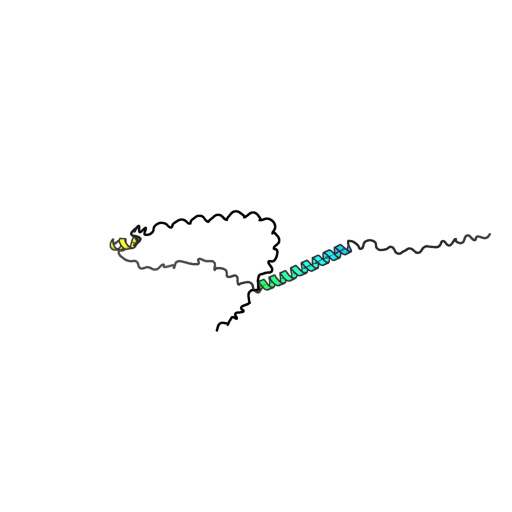38.499 -0.841 33.317 1.00 71.44 92 LEU A CA 1
ATOM 664 C C . LEU A 1 92 ? -37.719 -1.879 32.493 1.00 71.44 92 LEU A C 1
ATOM 666 O O . LEU A 1 92 ? -37.149 -1.539 31.456 1.00 71.44 92 LEU A O 1
ATOM 670 N N . ALA A 1 93 ? -37.711 -3.146 32.926 1.00 69.06 93 ALA A N 1
ATOM 671 C CA . ALA A 1 93 ? -36.966 -4.227 32.272 1.00 69.06 93 ALA A CA 1
ATOM 672 C C . ALA A 1 93 ? -37.564 -4.662 30.924 1.00 69.06 93 ALA A C 1
ATOM 674 O O . ALA A 1 93 ? -36.831 -5.114 30.047 1.00 69.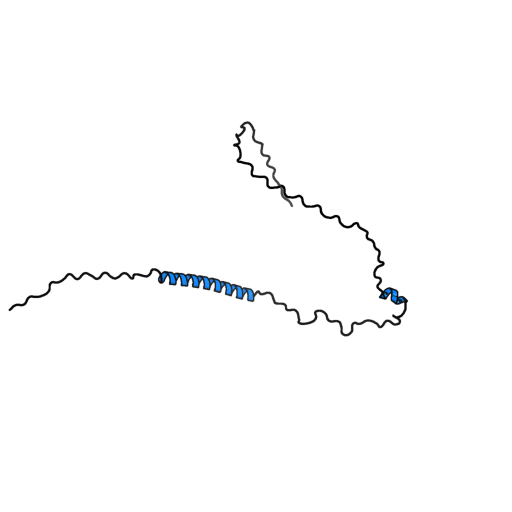06 93 ALA A O 1
ATOM 675 N N . LYS A 1 94 ? -38.878 -4.481 30.716 1.00 64.81 94 LYS A N 1
ATOM 676 C CA . LYS A 1 94 ? -39.533 -4.732 29.417 1.00 64.81 94 LYS A CA 1
ATOM 677 C C . LYS A 1 94 ? -39.150 -3.740 28.317 1.00 64.81 94 LYS A C 1
ATOM 679 O O . LYS A 1 94 ? -39.677 -3.843 27.215 1.00 64.81 94 LYS A O 1
ATOM 684 N N . GLY A 1 95 ? -38.229 -2.821 28.609 1.00 53.59 95 GLY A N 1
ATOM 685 C CA . GLY A 1 95 ? -37.900 -1.710 27.745 1.00 53.59 95 GLY A CA 1
ATOM 686 C C . GLY A 1 95 ? -39.055 -0.721 27.754 1.00 53.59 95 GLY A C 1
ATOM 687 O O . GLY A 1 95 ? -40.171 -1.036 27.349 1.00 53.59 95 GLY A O 1
ATOM 688 N N . GLY A 1 96 ? -38.777 0.518 28.150 1.00 57.50 96 GLY A N 1
ATOM 689 C CA . GLY A 1 96 ? -39.564 1.673 27.712 1.00 57.50 96 GLY A CA 1
ATOM 690 C C . GLY A 1 96 ? -39.419 1.863 26.197 1.00 57.50 96 GLY A C 1
ATOM 691 O O . GLY A 1 96 ? -38.916 2.881 25.739 1.00 57.50 96 GLY A O 1
ATOM 692 N N . GLY A 1 97 ? -39.769 0.832 25.431 1.00 54.22 97 GLY A N 1
ATOM 693 C CA . GLY A 1 97 ? -39.625 0.709 23.997 1.00 54.22 97 GLY A CA 1
ATOM 694 C C . GLY A 1 97 ? -41.003 0.715 23.372 1.00 54.22 97 GLY A C 1
ATOM 695 O O . GLY A 1 97 ? -41.684 -0.303 23.350 1.00 54.22 97 GLY A O 1
ATOM 696 N N . ALA A 1 98 ? -41.353 1.894 22.868 1.00 57.97 98 ALA A N 1
ATOM 697 C CA . ALA A 1 98 ? -42.399 2.147 21.896 1.00 57.97 98 ALA A CA 1
ATOM 698 C C . ALA A 1 98 ? -43.808 1.693 22.310 1.00 57.97 98 ALA A C 1
ATOM 700 O O . ALA A 1 98 ? -44.276 0.604 21.981 1.00 57.97 98 ALA A O 1
ATOM 701 N N . VAL A 1 99 ? -44.579 2.651 22.838 1.00 54.69 99 VAL A N 1
ATOM 702 C CA . VAL A 1 99 ? -45.901 2.842 22.235 1.00 54.69 99 VAL A CA 1
ATOM 703 C C . VAL A 1 99 ? -45.684 2.807 20.724 1.00 54.69 99 VAL A C 1
ATOM 705 O O . VAL A 1 99 ? -44.911 3.599 20.185 1.00 54.69 99 VAL A O 1
ATOM 708 N N . ALA A 1 100 ? -46.276 1.824 20.054 1.00 59.53 100 ALA A N 1
ATOM 709 C CA . ALA A 1 100 ? -46.394 1.825 18.610 1.00 59.53 100 ALA A CA 1
ATOM 710 C C . ALA A 1 100 ? -47.340 2.976 18.245 1.00 59.53 100 ALA A C 1
ATOM 712 O O . ALA A 1 100 ? -48.488 2.765 17.870 1.00 59.53 100 ALA A O 1
ATOM 713 N N . SER A 1 101 ? -46.876 4.214 18.422 1.00 56.34 101 SER A N 1
ATOM 714 C CA . SER A 1 101 ? -47.456 5.355 17.752 1.00 56.34 101 SER A CA 1
ATOM 715 C C . SER A 1 101 ? -47.093 5.156 16.299 1.00 56.34 101 SER A C 1
ATOM 717 O O . SER A 1 101 ? -46.000 5.486 15.843 1.00 56.34 101 SER A O 1
ATOM 719 N N . SER A 1 102 ? -48.029 4.550 15.585 1.00 61.34 102 SER A N 1
ATOM 720 C CA . SER A 1 102 ? -48.214 4.676 14.151 1.00 61.34 102 SER A CA 1
ATOM 721 C C . SER A 1 102 ? -48.449 6.149 13.803 1.00 61.34 102 SER A C 1
ATOM 723 O O . SER A 1 102 ? -49.499 6.531 13.300 1.00 61.34 102 SER A O 1
ATOM 725 N N . GLU A 1 103 ? -47.474 7.000 14.100 1.00 64.19 103 GLU A N 1
ATOM 726 C CA . GLU A 1 103 ? -47.363 8.333 13.545 1.00 64.19 103 GLU A CA 1
ATOM 727 C C . GLU A 1 103 ? -46.742 8.175 12.158 1.00 64.19 103 GLU A C 1
ATOM 729 O O . GLU A 1 103 ? -45.584 8.494 11.893 1.00 64.19 103 GLU A O 1
ATOM 734 N N . ILE A 1 104 ? -47.549 7.654 11.234 1.00 69.12 104 ILE A N 1
ATOM 735 C CA . ILE A 1 104 ? -47.325 7.877 9.808 1.00 69.12 104 ILE A CA 1
ATOM 736 C C . ILE A 1 104 ? -47.709 9.344 9.572 1.00 69.12 104 ILE A C 1
ATOM 738 O O . ILE A 1 104 ? -48.814 9.662 9.150 1.00 69.12 104 ILE A O 1
ATOM 742 N N . VAL A 1 105 ? -46.813 10.258 9.955 1.00 67.56 105 VAL A N 1
ATOM 743 C CA . VAL A 1 105 ? -47.039 11.718 9.925 1.00 67.56 105 VAL A CA 1
ATOM 744 C C . VAL A 1 105 ? -46.673 12.321 8.569 1.00 67.56 105 VAL A C 1
ATOM 746 O O . VAL A 1 105 ? -46.772 13.530 8.377 1.00 67.56 105 VAL A O 1
ATOM 749 N N . ARG A 1 106 ? -46.275 11.515 7.577 1.00 75.44 106 ARG A N 1
ATOM 750 C CA . ARG A 1 106 ? -46.029 12.032 6.228 1.00 75.44 106 ARG A CA 1
ATOM 751 C C . ARG A 1 106 ? -46.550 11.094 5.143 1.00 75.44 106 ARG A C 1
ATOM 753 O O . ARG A 1 106 ? -46.375 9.882 5.278 1.00 75.44 106 ARG A O 1
ATOM 760 N N . PRO A 1 107 ? -47.153 11.640 4.069 1.00 78.56 107 PRO A N 1
ATOM 761 C CA . PRO A 1 107 ? -47.360 10.872 2.851 1.00 78.56 107 PRO A CA 1
ATOM 762 C C . PRO A 1 107 ? -46.008 10.343 2.336 1.00 78.56 107 PRO A C 1
ATOM 764 O O . PRO A 1 107 ? -44.967 10.963 2.596 1.00 78.56 107 PRO A O 1
ATOM 767 N N . PRO A 1 108 ? -45.998 9.189 1.644 1.00 78.56 108 PRO A N 1
ATOM 768 C CA . PRO A 1 108 ? -44.786 8.681 1.019 1.00 78.56 108 PRO A CA 1
ATOM 769 C C . PRO A 1 108 ? -44.231 9.719 0.025 1.00 78.56 108 PRO A C 1
ATOM 771 O O . PRO A 1 108 ? -45.016 10.447 -0.585 1.00 78.56 108 PRO A O 1
ATOM 774 N N . PRO A 1 109 ? -42.898 9.819 -0.129 1.00 81.50 109 PRO A N 1
ATOM 775 C CA . PRO A 1 109 ? -42.287 10.711 -1.109 1.00 81.50 109 PRO A CA 1
ATOM 776 C C . PRO A 1 109 ? -42.824 10.459 -2.522 1.00 81.50 109 PRO A C 1
ATOM 778 O O . PRO A 1 109 ? -42.971 9.309 -2.928 1.00 81.50 109 PRO A O 1
ATOM 781 N N . GLU A 1 110 ? -43.093 11.530 -3.266 1.00 81.88 110 GLU A N 1
ATOM 782 C CA . GLU A 1 110 ? -43.474 11.433 -4.677 1.00 81.88 110 GLU A CA 1
ATOM 783 C C . GLU A 1 110 ? -42.309 10.892 -5.521 1.00 81.88 110 GLU A C 1
ATOM 785 O O . GLU A 1 110 ? -41.139 11.196 -5.267 1.00 81.88 110 GLU A O 1
ATOM 790 N N . GLU A 1 111 ? -42.628 10.084 -6.534 1.00 82.06 111 GLU A N 1
ATOM 791 C CA . GLU A 1 111 ? -41.630 9.523 -7.443 1.00 82.06 111 GLU A CA 1
ATOM 792 C C . GLU A 1 111 ? -41.128 10.573 -8.452 1.00 82.06 111 GLU A C 1
ATOM 794 O O . GLU A 1 111 ? -41.903 11.406 -8.933 1.00 82.06 111 GLU A O 1
ATOM 799 N N . PRO A 1 112 ? -39.827 10.555 -8.802 1.00 82.75 112 PRO A N 1
ATOM 800 C CA . PR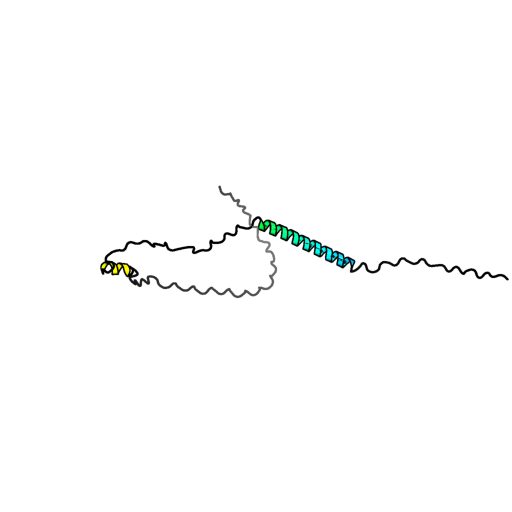O A 1 112 ? -39.248 11.527 -9.719 1.00 82.75 112 PRO A CA 1
ATOM 801 C C . PRO A 1 112 ? -39.835 11.385 -11.127 1.00 82.75 112 PRO A C 1
ATOM 803 O O . PRO A 1 112 ? -39.909 10.287 -11.679 1.00 82.75 112 PRO A O 1
ATOM 806 N N . MET A 1 113 ? -40.196 12.516 -11.741 1.00 81.19 113 MET A N 1
ATOM 807 C CA . MET A 1 113 ? -40.662 12.534 -13.127 1.00 81.19 113 MET A CA 1
ATOM 808 C C . MET A 1 113 ? -39.587 11.995 -14.086 1.00 81.19 113 MET A C 1
ATOM 810 O O . MET A 1 113 ? -38.391 12.244 -13.882 1.00 81.19 113 MET A O 1
ATOM 814 N N . PRO A 1 114 ? -39.996 11.295 -15.159 1.00 80.81 114 PRO A N 1
ATOM 815 C CA . PRO A 1 114 ? -39.071 10.798 -16.162 1.00 80.81 114 PRO A CA 1
ATOM 816 C C . PRO A 1 114 ? -38.320 11.959 -16.815 1.00 80.81 114 PRO A C 1
ATOM 818 O O . PRO A 1 114 ? -38.887 13.000 -17.156 1.00 80.81 114 PRO A O 1
ATOM 821 N N . LYS A 1 115 ? -37.010 11.769 -16.977 1.00 78.75 115 LYS A N 1
ATOM 822 C CA . LYS A 1 115 ? -36.132 12.746 -17.614 1.00 78.75 115 LYS A CA 1
ATOM 823 C C . LYS A 1 115 ? -36.587 12.969 -19.065 1.00 78.75 115 LYS A C 1
ATOM 825 O O . LYS A 1 115 ? -36.770 11.976 -19.766 1.00 78.75 115 LYS A O 1
ATOM 830 N N . PRO A 1 116 ? -36.735 14.226 -19.530 1.00 76.50 116 PRO A N 1
ATOM 831 C CA . PRO A 1 116 ? -37.041 14.499 -20.929 1.00 76.50 116 PRO A CA 1
ATOM 832 C C . PRO A 1 116 ? -36.010 13.825 -21.832 1.00 76.50 116 PRO A C 1
ATOM 834 O O . PRO A 1 116 ? -34.803 13.955 -21.600 1.00 76.50 116 PRO A O 1
ATOM 837 N N . GLU A 1 117 ? -36.490 13.094 -22.835 1.00 74.69 117 GLU A N 1
ATOM 838 C CA . GLU A 1 117 ? -35.628 12.471 -23.831 1.00 74.69 117 GLU A CA 1
ATOM 839 C C . GLU A 1 117 ? -34.828 13.556 -24.570 1.00 74.69 117 GLU A C 1
ATOM 841 O O . GLU A 1 117 ? -35.378 14.616 -24.894 1.00 74.69 117 GLU A O 1
ATOM 846 N N . PRO A 1 118 ? -33.526 13.336 -24.833 1.00 65.94 118 PRO A N 1
ATOM 847 C CA . PRO A 1 118 ? -32.749 14.232 -25.671 1.00 65.94 118 PRO A CA 1
ATOM 848 C C . PRO A 1 118 ? -33.448 14.399 -27.019 1.00 65.94 118 PRO A C 1
ATOM 850 O O . PRO A 1 118 ? -33.764 13.412 -27.682 1.00 65.94 118 PRO A O 1
ATOM 853 N N . ALA A 1 119 ? -33.682 15.652 -27.415 1.00 63.47 119 ALA A N 1
ATOM 854 C CA . ALA A 1 119 ? -34.155 15.978 -28.748 1.00 63.47 119 ALA A CA 1
ATOM 855 C C . ALA A 1 119 ? -33.277 15.245 -29.768 1.00 63.47 119 ALA A C 1
ATOM 857 O O . ALA A 1 119 ? -32.059 15.436 -29.795 1.00 63.47 119 ALA A O 1
ATOM 858 N N . ALA A 1 120 ? -33.915 14.372 -30.548 1.00 58.69 120 ALA A N 1
ATOM 859 C CA . ALA A 1 120 ? -33.289 13.626 -31.620 1.00 58.69 120 ALA A CA 1
ATOM 860 C C . ALA A 1 120 ? -32.396 14.554 -32.454 1.00 58.69 120 ALA A C 1
ATOM 862 O O . ALA A 1 120 ? -32.809 15.658 -32.820 1.00 58.69 120 ALA A O 1
ATOM 863 N N . GLU A 1 121 ? -31.177 14.083 -32.716 1.00 55.66 121 GLU A N 1
ATOM 864 C CA . GLU A 1 121 ? -30.155 14.715 -33.545 1.00 55.66 121 GLU A CA 1
ATOM 865 C C . GLU A 1 121 ? -30.767 15.520 -34.696 1.00 55.66 121 GLU A C 1
ATOM 867 O O . GLU A 1 121 ? -31.355 14.980 -35.640 1.00 55.66 121 GLU A O 1
ATOM 872 N N . ALA A 1 122 ? -30.611 16.842 -34.620 1.00 57.66 122 ALA A N 1
ATOM 873 C CA . ALA A 1 122 ? -30.851 17.719 -35.747 1.00 57.66 122 ALA A CA 1
ATOM 874 C C . ALA A 1 122 ? -29.902 17.300 -36.878 1.00 57.66 122 ALA A C 1
ATOM 876 O O . ALA A 1 122 ? -28.684 17.456 -36.788 1.00 57.66 122 ALA A O 1
ATOM 877 N N . LYS A 1 123 ? -30.479 16.726 -37.936 1.00 57.91 123 LYS A N 1
ATOM 878 C CA . LYS A 1 123 ? -29.779 16.356 -39.169 1.00 57.91 123 LYS A CA 1
ATOM 879 C C . LYS A 1 123 ? -28.980 17.561 -39.702 1.00 57.91 123 LYS A C 1
ATOM 881 O O . LYS A 1 123 ? -29.477 18.686 -39.605 1.00 57.91 123 LYS A O 1
ATOM 886 N N . PRO A 1 124 ? -27.787 17.364 -40.294 1.00 52.72 124 PRO A N 1
ATOM 887 C CA . PRO A 1 124 ? -26.935 18.472 -40.710 1.00 52.72 124 PRO A CA 1
ATOM 888 C C . PRO A 1 124 ? -27.634 19.343 -41.758 1.00 52.72 124 PRO A C 1
ATOM 890 O O . PRO A 1 124 ? -28.052 18.862 -42.812 1.00 52.72 124 PRO A O 1
ATOM 893 N N . VAL A 1 125 ? -27.748 20.636 -41.457 1.00 61.75 125 VAL A N 1
ATOM 894 C CA . VAL A 1 125 ? -28.144 21.679 -42.407 1.00 61.75 125 VAL A CA 1
ATOM 895 C C . VAL A 1 125 ? -27.035 21.811 -43.455 1.00 61.75 125 VAL A C 1
ATOM 897 O O . VAL A 1 125 ? -25.857 21.901 -43.113 1.00 61.75 125 VAL A O 1
ATOM 900 N N . GLY A 1 126 ? -27.423 21.766 -44.734 1.00 65.25 126 GLY A N 1
ATOM 901 C CA . GLY A 1 126 ? -26.532 21.862 -45.894 1.00 65.25 126 GLY A CA 1
ATOM 902 C C . GLY A 1 126 ? -25.742 23.180 -45.986 1.00 65.25 126 GLY A C 1
ATOM 903 O O . GLY A 1 126 ? -25.909 24.073 -45.155 1.00 65.25 126 GLY A O 1
ATOM 904 N N . PRO A 1 127 ? -24.855 23.308 -46.990 1.00 68.88 127 PRO A N 1
ATOM 905 C CA . PRO A 1 127 ? -23.783 24.299 -46.988 1.00 68.88 127 PRO A CA 1
ATOM 906 C C . PRO A 1 127 ? -24.289 25.755 -46.985 1.00 68.88 127 PRO A C 1
ATOM 908 O O . PRO A 1 127 ? -25.323 26.058 -47.588 1.00 68.88 127 PRO A O 1
ATOM 911 N N . PRO A 1 128 ? -23.547 26.672 -46.334 1.00 65.94 128 PRO A N 1
ATOM 912 C CA . PRO A 1 128 ? -23.959 28.058 -46.154 1.00 65.94 128 PRO A CA 1
ATOM 913 C C . PRO A 1 128 ? -23.982 28.823 -47.483 1.00 65.94 128 PRO A C 1
ATOM 915 O O . PRO A 1 128 ? -23.053 28.751 -48.289 1.00 65.94 128 PRO A O 1
ATOM 918 N N . ARG A 1 129 ? -25.054 29.592 -47.697 1.00 65.19 129 ARG A N 1
ATOM 919 C CA . ARG A 1 129 ? -25.181 30.527 -48.821 1.00 65.19 129 ARG A CA 1
ATOM 920 C C . ARG A 1 129 ? -24.261 31.742 -48.584 1.00 65.19 129 ARG A C 1
ATOM 922 O O . ARG A 1 129 ? -24.195 32.207 -47.446 1.00 65.19 129 ARG A O 1
ATOM 929 N N . PRO A 1 130 ? -23.574 32.278 -49.612 1.00 61.88 130 PRO A N 1
ATOM 930 C CA . PRO A 1 130 ? -22.681 33.421 -49.442 1.00 61.88 130 PRO A CA 1
ATOM 931 C C . PRO A 1 130 ? -23.425 34.670 -48.958 1.00 61.88 130 PRO A C 1
ATOM 933 O O . PRO A 1 130 ? -24.474 35.026 -49.494 1.00 61.88 130 PRO A O 1
ATOM 936 N N . LEU A 1 131 ? -22.848 35.331 -47.956 1.00 59.88 131 LEU A N 1
ATOM 937 C CA . LEU A 1 131 ? -23.278 36.624 -47.438 1.00 59.88 131 LEU A CA 1
ATOM 938 C C . LEU A 1 131 ? -22.733 37.717 -48.366 1.00 59.88 131 LEU A C 1
ATOM 940 O O . LEU A 1 131 ? -21.521 37.903 -48.444 1.00 59.88 131 LEU A O 1
ATOM 944 N N . THR A 1 132 ? -23.597 38.444 -49.070 1.00 57.25 132 THR A N 1
ATOM 945 C CA . THR A 1 132 ? -23.213 39.733 -49.663 1.00 57.25 132 THR A CA 1
ATOM 946 C C . THR A 1 132 ? -23.233 40.793 -48.557 1.00 57.25 132 THR A C 1
ATOM 948 O O . THR A 1 132 ? -24.273 40.938 -47.910 1.00 57.25 132 THR A O 1
ATOM 951 N N . PRO A 1 133 ? -22.129 41.514 -48.296 1.00 64.94 133 PRO A N 1
ATOM 952 C CA . PRO A 1 133 ? -22.114 42.592 -47.314 1.00 64.94 133 PRO A CA 1
ATOM 953 C C . PRO A 1 133 ? -23.005 43.750 -47.771 1.00 64.94 133 PRO A C 1
ATOM 955 O O . PRO A 1 133 ? -22.790 44.327 -48.834 1.00 64.94 133 PRO A O 1
ATOM 958 N N . ASP A 1 134 ? -24.006 44.064 -46.956 1.00 59.53 134 ASP A N 1
ATOM 959 C CA . ASP A 1 134 ? -24.822 45.269 -47.054 1.00 59.53 134 ASP A CA 1
ATOM 960 C C . ASP A 1 134 ? -23.955 46.463 -46.616 1.00 59.53 134 ASP A C 1
ATOM 962 O O . ASP A 1 134 ? -23.508 46.533 -45.466 1.00 59.53 134 ASP A O 1
ATOM 966 N N . LEU A 1 135 ? -23.605 47.331 -47.568 1.00 59.19 135 LEU A N 1
ATOM 967 C CA . LEU A 1 135 ? -22.641 48.424 -47.390 1.00 59.19 135 LEU A CA 1
ATOM 968 C C . LEU A 1 135 ? -23.222 49.661 -46.683 1.00 59.19 135 LEU A C 1
ATOM 970 O O . LEU A 1 135 ? -22.507 50.651 -46.557 1.00 59.19 135 LEU A O 1
ATOM 974 N N . ASP A 1 136 ? -24.455 49.610 -46.172 1.00 57.16 136 ASP A N 1
ATOM 975 C CA . ASP A 1 136 ? -25.115 50.772 -45.558 1.00 57.16 136 ASP A CA 1
ATOM 976 C C . ASP A 1 136 ? -25.200 50.735 -44.022 1.00 57.16 136 ASP A C 1
ATOM 978 O O . ASP A 1 136 ? -25.907 51.537 -43.407 1.00 57.16 136 ASP A O 1
ATOM 982 N N . ARG A 1 137 ? -24.447 49.854 -43.345 1.00 56.16 137 ARG A N 1
ATOM 983 C CA . ARG A 1 137 ? -24.416 49.848 -41.871 1.00 56.16 137 ARG A CA 1
ATOM 984 C C . ARG A 1 137 ? -23.247 50.673 -41.306 1.00 56.16 137 ARG A C 1
ATOM 986 O O . ARG A 1 137 ? -22.104 50.219 -41.383 1.00 56.16 137 ARG A O 1
ATOM 993 N N . PRO A 1 138 ? -23.492 51.826 -40.650 1.00 62.81 138 PRO A N 1
ATOM 994 C CA . PRO A 1 138 ? -22.438 52.548 -39.943 1.00 62.81 138 PRO A CA 1
ATOM 995 C C . PRO A 1 138 ? -21.949 51.761 -38.708 1.00 62.81 138 PRO A C 1
ATOM 997 O O . PRO A 1 138 ? -22.742 51.062 -38.062 1.00 62.81 138 PRO A O 1
ATOM 1000 N N . PRO A 1 139 ? -20.648 51.846 -38.364 1.00 67.25 139 PRO A N 1
ATOM 1001 C CA . PRO A 1 139 ? -20.049 51.033 -37.310 1.00 67.25 139 PRO A CA 1
ATOM 1002 C C . PRO A 1 139 ? -20.547 51.448 -35.913 1.00 67.25 139 PRO A C 1
ATOM 1004 O O . PRO A 1 139 ? -20.623 52.645 -35.624 1.00 67.25 139 PRO A O 1
ATOM 1007 N N . PRO A 1 140 ? -20.846 50.495 -35.009 1.00 59.78 140 PRO A N 1
ATOM 1008 C CA . PRO A 1 140 ? -21.157 50.819 -33.624 1.00 59.78 140 PRO A CA 1
ATOM 1009 C C . PRO A 1 140 ? -19.908 51.335 -32.894 1.00 59.78 140 PRO A C 1
ATOM 1011 O O . PRO A 1 140 ? -18.864 50.682 -32.857 1.00 59.78 140 PRO A O 1
ATOM 1014 N N . SER A 1 141 ? -20.038 52.526 -32.308 1.00 59.03 141 SER A N 1
ATOM 1015 C CA . SER A 1 141 ? -19.047 53.169 -31.449 1.00 59.03 141 SER A CA 1
ATOM 1016 C C . SER A 1 141 ? -18.698 52.287 -30.247 1.00 59.03 141 SER A C 1
ATOM 1018 O O . SER A 1 141 ? -19.571 51.832 -29.512 1.00 59.03 141 SER A O 1
ATOM 1020 N N . GLN A 1 142 ? -17.400 52.060 -30.047 1.00 51.00 142 GLN A N 1
ATOM 1021 C CA . GLN A 1 142 ? -16.859 51.325 -28.909 1.00 51.00 142 GLN A CA 1
ATOM 1022 C C . GLN A 1 142 ? -16.997 52.160 -27.632 1.00 51.00 142 GLN A C 1
ATOM 1024 O O . GLN A 1 142 ? -16.467 53.268 -27.560 1.00 51.00 142 GLN A O 1
ATOM 1029 N N . VAL A 1 143 ? -17.656 51.614 -26.610 1.00 49.31 143 VAL A N 1
ATOM 1030 C CA . VAL A 1 143 ? -17.568 52.126 -25.238 1.00 49.31 143 VAL A CA 1
ATOM 1031 C C . VAL A 1 143 ? -16.661 51.182 -24.461 1.00 49.31 143 VAL A C 1
ATOM 1033 O O . VAL A 1 143 ? -17.046 50.072 -24.103 1.00 49.31 143 VAL A O 1
ATOM 1036 N N . ALA A 1 144 ? -15.428 51.631 -24.244 1.00 48.19 144 ALA A N 1
ATOM 1037 C CA . ALA A 1 144 ? -14.532 51.075 -23.248 1.00 48.19 144 ALA A CA 1
ATOM 1038 C C . ALA A 1 144 ? -15.049 51.456 -21.853 1.00 48.19 144 ALA A C 1
ATOM 1040 O O . ALA A 1 144 ? -15.282 52.634 -21.583 1.00 48.19 144 ALA A O 1
ATOM 1041 N N . ALA A 1 145 ? -15.203 50.478 -20.963 1.00 50.62 145 ALA A N 1
ATOM 1042 C CA . ALA A 1 145 ? -15.434 50.721 -19.544 1.00 50.62 145 ALA A CA 1
ATOM 1043 C C . ALA A 1 145 ? -14.518 49.819 -18.709 1.00 50.62 145 ALA A C 1
ATOM 1045 O O . ALA A 1 145 ? -14.755 48.632 -18.507 1.00 50.62 145 ALA A O 1
ATOM 1046 N N . THR A 1 146 ? -13.428 50.456 -18.296 1.00 46.22 146 THR A N 1
ATOM 1047 C CA . THR A 1 146 ? -12.514 50.179 -17.189 1.00 46.22 146 THR A CA 1
ATOM 1048 C C . THR A 1 146 ? -13.171 49.546 -15.957 1.00 46.22 146 THR A C 1
ATOM 1050 O O . THR A 1 146 ? -14.187 50.027 -15.464 1.00 46.22 146 THR A O 1
ATOM 1053 N N . ALA A 1 147 ? -12.514 48.521 -15.409 1.00 56.62 147 ALA A N 1
ATOM 1054 C CA . ALA A 1 147 ? -12.711 48.035 -14.043 1.00 56.62 147 ALA A CA 1
ATOM 1055 C C . ALA A 1 147 ? -11.944 48.907 -13.030 1.00 56.62 147 ALA A C 1
ATOM 1057 O O . ALA A 1 147 ? -10.878 49.428 -13.367 1.00 56.62 147 ALA A O 1
ATOM 1058 N N . PRO A 1 148 ? -12.384 48.959 -11.761 1.00 57.81 148 PRO A N 1
ATOM 1059 C CA . PRO A 1 148 ? -11.411 48.970 -10.677 1.00 57.81 148 PRO A CA 1
ATOM 1060 C C . PRO A 1 148 ? -11.629 47.853 -9.645 1.00 57.81 148 PRO A C 1
ATOM 1062 O O . PRO A 1 148 ? -12.716 47.306 -9.474 1.00 57.81 148 PRO A O 1
ATOM 1065 N N . ALA A 1 149 ? -10.498 47.513 -9.032 1.00 54.66 149 ALA A N 1
ATOM 1066 C CA . ALA A 1 149 ? -10.163 46.352 -8.219 1.00 54.66 149 ALA A CA 1
ATOM 1067 C C . ALA A 1 149 ? -10.749 46.353 -6.787 1.00 54.66 149 ALA A C 1
ATOM 1069 O O . ALA A 1 149 ? -11.217 47.392 -6.322 1.00 54.66 149 ALA A O 1
ATOM 1070 N N . PRO A 1 150 ? -10.670 45.218 -6.060 1.00 60.34 150 PRO A N 1
ATOM 1071 C CA . PRO A 1 150 ? -11.010 45.145 -4.640 1.00 60.34 150 PRO A CA 1
ATOM 1072 C C . PRO A 1 150 ? -9.789 45.348 -3.718 1.00 60.34 150 PRO A C 1
ATOM 1074 O O . PRO A 1 150 ? -8.775 44.672 -3.901 1.00 60.34 150 PRO A O 1
ATOM 1077 N N . ALA A 1 151 ? -9.925 46.235 -2.723 1.00 43.31 151 ALA A N 1
ATOM 1078 C CA . ALA A 1 151 ? -9.440 46.156 -1.329 1.00 43.31 151 ALA A CA 1
ATOM 1079 C C . ALA A 1 151 ? -9.687 47.499 -0.622 1.00 43.31 151 ALA A C 1
ATOM 1081 O O . ALA A 1 151 ? -9.215 48.530 -1.152 1.00 43.31 151 ALA A O 1
#

Sequence (151 aa):
MNEGEEAQARPTLPRRPAKPESAGIAGRLIVAVLTVAAFGGGVWFAYQEGYKAGAKHSPLLVKAADGPSKVAPDNPGGMTVPHQDKAVFGTLAKGGGAVASSEIVRPPPEEPMPKPEPAAEAKPVGPPRPLTPDLDRPPPSQVAATAPAPA